Protein AF-K7TUC4-F1 (afdb_monomer_lite)

InterPro domains:
  IPR051715 Intimin/Invasin domain-containing protein [PTHR39576] (1-72)

Sequence (74 aa):
SRYDLVQRNNNIILEYKKQDILSLNIPHDINGTERSTQKIQLIVKSKYGLDRIVWDDSSLRSQGGQIQHSGSQS

pLDDT: mean 81.37, std 17.72, range [36.81, 97.19]

Radius of gyration: 24.44 Å; chains: 1; bounding box: 49×23×71 Å

Foldseek 3Di:
DVPPVPVVPPPPPPPPPPDDQKDKDQPDDDDDDPPDDDDGDIDIDHPVDDDDDDDDCVVQVVVPHDDDDPPDDD

Organism: Escherichia coli (NCBI:txid562)

Structure (mmCIF, N/CA/C/O backbone):
data_AF-K7TUC4-F1
#
_entry.id   AF-K7TUC4-F1
#
loop_
_atom_site.group_PDB
_atom_site.id
_atom_site.type_symbol
_atom_site.label_atom_id
_atom_site.label_alt_id
_atom_site.label_comp_id
_atom_site.label_asym_id
_atom_site.label_entity_id
_atom_site.label_seq_id
_atom_site.pdbx_PDB_ins_code
_atom_site.Cartn_x
_atom_site.Cartn_y
_atom_site.Cartn_z
_atom_site.occupancy
_atom_site.B_iso_or_equiv
_atom_site.auth_seq_id
_atom_site.auth_comp_id
_atom_site.auth_asym_id
_atom_site.auth_atom_id
_atom_site.pdbx_PDB_model_num
ATOM 1 N N . SER A 1 1 ? -36.915 11.438 51.549 1.00 58.19 1 SER A N 1
ATOM 2 C CA . SER A 1 1 ? -35.570 11.560 50.948 1.00 58.19 1 SER A CA 1
ATOM 3 C C . SER A 1 1 ? -35.007 10.249 50.367 1.00 58.19 1 SER A C 1
ATOM 5 O O . SER A 1 1 ? -33.804 10.155 50.173 1.00 58.19 1 SER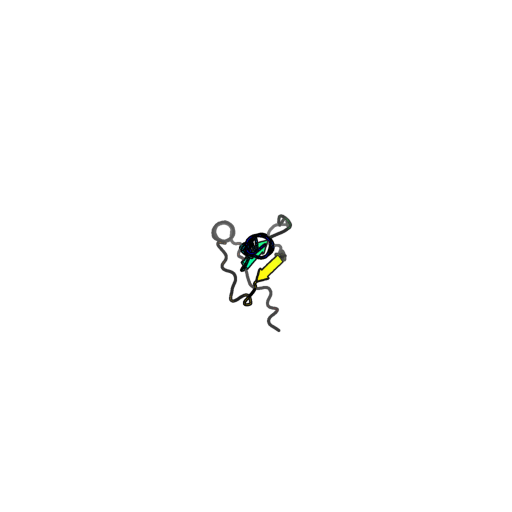 A O 1
ATOM 7 N N . ARG A 1 2 ? -35.828 9.240 50.003 1.00 54.12 2 ARG A N 1
ATOM 8 C CA . ARG A 1 2 ? -35.339 7.994 49.356 1.00 54.12 2 ARG A CA 1
ATOM 9 C C . ARG A 1 2 ? -35.195 8.071 47.828 1.00 54.12 2 ARG A C 1
ATOM 11 O O . ARG A 1 2 ? -34.704 7.122 47.234 1.00 54.12 2 ARG A O 1
ATOM 18 N N . TYR A 1 3 ? -35.608 9.176 47.207 1.00 47.62 3 TYR A N 1
ATOM 19 C CA . TYR A 1 3 ? -35.610 9.325 45.747 1.00 47.62 3 TYR A CA 1
ATOM 20 C C . TYR A 1 3 ? -34.436 10.155 45.190 1.00 47.62 3 TYR A C 1
ATOM 22 O O . TYR A 1 3 ? -34.147 10.043 44.004 1.00 47.62 3 TYR A O 1
ATOM 30 N N . ASP A 1 4 ? -33.687 10.885 46.028 1.00 53.59 4 ASP A N 1
ATOM 31 C CA . ASP A 1 4 ? -32.542 11.707 45.578 1.00 53.59 4 ASP A CA 1
ATOM 32 C C . ASP A 1 4 ? -31.252 10.911 45.322 1.00 53.59 4 ASP A C 1
ATOM 34 O O . ASP A 1 4 ? -30.345 11.382 44.639 1.00 53.59 4 ASP A O 1
ATOM 38 N N . LEU A 1 5 ? -31.153 9.689 45.853 1.00 52.66 5 LEU A N 1
ATOM 39 C CA . LEU A 1 5 ? -29.949 8.857 45.720 1.00 52.66 5 LEU A CA 1
ATOM 40 C C . LEU A 1 5 ? -29.908 8.062 44.408 1.00 52.66 5 LEU A C 1
ATOM 42 O O . LEU A 1 5 ? -28.852 7.573 44.015 1.00 52.66 5 LEU A O 1
ATOM 46 N N . VAL A 1 6 ? -31.046 7.927 43.723 1.00 56.53 6 VAL A N 1
ATOM 47 C CA . VAL A 1 6 ? -31.164 7.087 42.519 1.00 56.53 6 VAL A CA 1
ATOM 48 C C . VAL A 1 6 ? -30.954 7.904 41.241 1.00 56.53 6 VAL A C 1
ATOM 50 O O . VAL A 1 6 ? -30.483 7.376 40.237 1.00 56.53 6 VAL A O 1
ATOM 53 N N . GLN A 1 7 ? -31.218 9.213 41.281 1.00 50.31 7 GLN A N 1
ATOM 54 C CA . GLN A 1 7 ? -31.136 10.075 40.097 1.00 50.31 7 GLN A CA 1
ATOM 55 C C . GLN A 1 7 ? -29.719 10.555 39.754 1.00 50.31 7 GLN A C 1
ATOM 57 O O . GLN A 1 7 ? -29.507 11.071 38.662 1.00 50.31 7 GLN A O 1
ATOM 62 N N . ARG A 1 8 ? -28.730 10.343 40.636 1.00 54.22 8 ARG A N 1
ATOM 63 C CA . ARG A 1 8 ? -27.316 10.656 40.352 1.00 54.22 8 ARG A CA 1
ATOM 64 C C . ARG A 1 8 ? -26.489 9.469 39.837 1.00 54.22 8 ARG A C 1
ATOM 66 O O . ARG A 1 8 ? -25.375 9.688 39.383 1.00 54.22 8 ARG A O 1
ATOM 73 N N . ASN A 1 9 ? -27.018 8.241 39.881 1.00 47.06 9 ASN A N 1
ATOM 74 C CA . ASN A 1 9 ? -26.258 7.017 39.571 1.00 47.06 9 ASN A CA 1
ATOM 75 C C . ASN A 1 9 ? -26.524 6.401 38.186 1.00 47.06 9 ASN A C 1
ATOM 77 O O . ASN A 1 9 ? -25.781 5.516 37.780 1.00 47.06 9 ASN A O 1
ATOM 81 N N . ASN A 1 10 ? -27.545 6.836 37.445 1.00 48.25 10 ASN A N 1
ATOM 82 C CA . ASN A 1 10 ? -28.009 6.107 36.256 1.00 48.25 10 ASN A CA 1
ATOM 83 C C . ASN A 1 10 ? -27.871 6.891 34.949 1.00 48.25 10 ASN A C 1
ATOM 85 O O . ASN A 1 10 ? -28.806 6.942 34.158 1.00 48.25 10 ASN A O 1
ATOM 89 N N . ASN A 1 11 ? -26.703 7.477 34.689 1.00 52.84 11 ASN A N 1
ATOM 90 C CA . ASN A 1 11 ? -26.394 7.912 33.326 1.00 52.84 11 ASN A CA 1
ATOM 91 C C . ASN A 1 11 ? -24.950 7.580 32.938 1.00 52.84 11 ASN A C 1
ATOM 93 O O . ASN A 1 11 ? -24.156 8.457 32.613 1.00 52.84 11 ASN A O 1
ATOM 97 N N . ILE A 1 12 ? -24.601 6.292 32.987 1.00 59.12 12 ILE A N 1
ATOM 98 C CA . 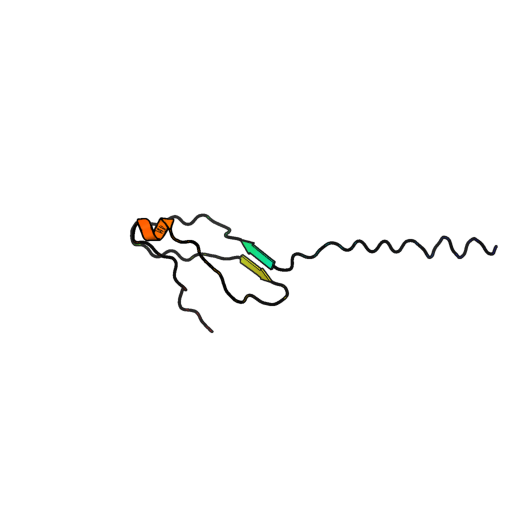ILE A 1 12 ? -23.431 5.780 32.269 1.00 59.12 12 ILE A CA 1
ATOM 99 C C . ILE A 1 12 ? -23.926 5.378 30.881 1.00 59.12 12 ILE A C 1
ATOM 101 O O . ILE A 1 12 ? -24.333 4.242 30.648 1.00 59.12 12 ILE A O 1
ATOM 105 N N . ILE A 1 13 ? -23.937 6.339 29.963 1.00 58.31 13 ILE A N 1
ATOM 106 C CA . ILE A 1 13 ? -24.103 6.046 28.543 1.00 58.31 13 ILE A CA 1
ATOM 107 C C . ILE A 1 13 ? -22.764 5.465 28.085 1.00 58.31 13 ILE A C 1
ATOM 109 O O . ILE A 1 13 ? -21.780 6.187 27.936 1.00 58.31 13 ILE A O 1
ATOM 113 N N . LEU A 1 14 ? -22.703 4.144 27.908 1.00 62.81 14 LEU A N 1
ATOM 114 C CA . LEU A 1 14 ? -21.612 3.510 27.174 1.00 62.81 14 LEU A CA 1
ATOM 115 C C . LEU A 1 14 ? -21.752 3.910 25.701 1.00 62.81 14 LEU A C 1
ATOM 117 O O . LEU A 1 14 ? -22.371 3.205 24.906 1.00 62.81 14 LEU A O 1
ATOM 121 N N . GLU A 1 15 ? -21.174 5.049 25.325 1.00 56.66 15 GLU A N 1
ATOM 122 C CA . GLU A 1 15 ? -20.894 5.332 23.922 1.00 56.66 15 GLU A CA 1
ATOM 123 C C . GLU A 1 15 ? -19.800 4.367 23.457 1.00 56.66 15 GLU A C 1
ATOM 125 O O . GLU A 1 15 ? -18.601 4.649 23.501 1.00 56.66 15 GLU A O 1
ATOM 130 N N . TYR A 1 16 ? -20.209 3.173 23.029 1.00 59.72 16 TYR A N 1
ATOM 131 C CA . TYR A 1 16 ? -19.332 2.284 22.286 1.00 59.72 16 TYR A CA 1
ATOM 132 C C . TYR A 1 16 ? -19.053 2.924 20.923 1.00 59.72 16 TYR A C 1
ATOM 134 O O . TYR A 1 16 ? -19.763 2.705 19.940 1.00 59.72 16 TYR A O 1
ATOM 142 N N . LYS A 1 17 ? -18.004 3.746 20.852 1.00 64.00 17 LYS A N 1
ATOM 143 C CA . LYS A 1 17 ? -17.457 4.188 19.574 1.00 64.00 17 LYS A CA 1
ATOM 144 C C . LYS A 1 17 ? -16.720 3.003 18.963 1.00 64.00 17 LYS A C 1
ATOM 146 O O . LYS A 1 17 ? -15.655 2.611 19.442 1.00 64.00 17 LYS A O 1
ATOM 151 N N . LYS A 1 18 ? -17.310 2.414 17.920 1.00 70.94 18 LYS A N 1
ATOM 152 C CA . LYS A 1 18 ? -16.693 1.335 17.141 1.00 70.94 18 LYS A CA 1
ATOM 153 C C . LYS A 1 18 ? -15.271 1.757 16.753 1.00 70.94 18 LYS A C 1
ATOM 155 O O . LYS A 1 18 ? -15.084 2.781 16.103 1.00 70.94 18 LYS A O 1
ATOM 160 N N . GLN A 1 19 ? -14.279 0.997 17.213 1.00 72.38 19 GLN A N 1
ATOM 161 C CA . GLN A 1 19 ? -12.874 1.244 16.893 1.00 72.38 19 GLN A CA 1
ATOM 162 C C . GLN A 1 19 ? -12.567 0.711 15.493 1.00 72.38 19 GLN A C 1
ATOM 164 O O . GLN A 1 19 ? -12.975 -0.404 15.159 1.00 72.38 19 GLN A O 1
ATOM 169 N N . ASP A 1 20 ? -11.803 1.469 14.709 1.00 77.81 20 ASP A N 1
ATOM 170 C CA . ASP A 1 20 ? -11.227 0.968 13.464 1.00 77.81 20 ASP A CA 1
ATOM 171 C C . ASP A 1 20 ? -10.196 -0.116 13.792 1.00 77.81 20 ASP A C 1
ATOM 173 O O . ASP A 1 20 ? -9.126 0.156 14.337 1.00 77.81 20 ASP A O 1
ATOM 177 N N . ILE A 1 21 ? -10.547 -1.368 13.499 1.00 90.06 21 ILE A N 1
ATOM 178 C CA . ILE A 1 21 ? -9.698 -2.533 13.783 1.00 90.06 21 ILE A CA 1
ATOM 179 C C . ILE 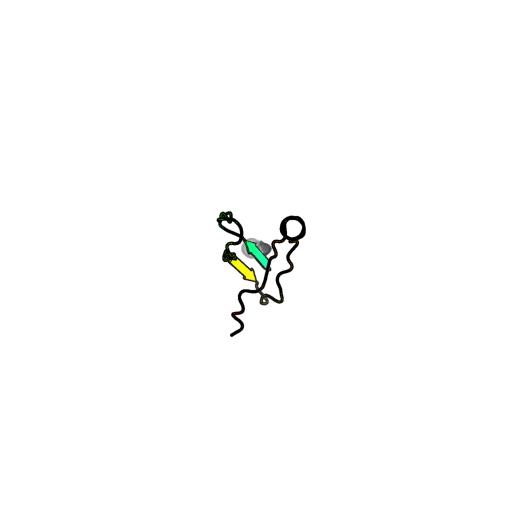A 1 21 ? -8.639 -2.774 12.700 1.00 90.06 21 ILE A C 1
ATOM 181 O O . ILE A 1 21 ? -7.614 -3.387 12.994 1.00 90.06 21 ILE A O 1
ATOM 185 N N . LEU A 1 22 ? -8.881 -2.293 11.475 1.00 91.88 22 LEU A N 1
ATOM 186 C CA . LEU A 1 22 ? -7.992 -2.413 10.321 1.00 91.88 22 LEU A CA 1
ATOM 187 C C . LEU A 1 22 ? -8.259 -1.271 9.328 1.00 91.88 22 LEU A C 1
ATOM 189 O O . LEU A 1 22 ? -9.406 -1.048 8.947 1.00 91.88 22 LEU A O 1
ATOM 193 N N . SER A 1 23 ? -7.212 -0.583 8.877 1.00 93.62 23 SER A N 1
ATOM 194 C CA . SER A 1 23 ? -7.273 0.356 7.755 1.00 93.62 23 SER A CA 1
ATOM 195 C C . SER A 1 23 ? -5.972 0.368 6.956 1.00 93.62 23 SER A C 1
ATOM 197 O O . SER A 1 23 ? -4.891 0.112 7.492 1.00 93.62 23 SER A O 1
ATOM 199 N N . LEU A 1 24 ? -6.090 0.659 5.660 1.00 92.94 24 LEU A N 1
ATOM 200 C CA . LEU A 1 24 ? -4.985 0.780 4.714 1.00 92.94 24 LEU A CA 1
ATOM 201 C C . LEU A 1 24 ? -5.184 2.059 3.901 1.00 92.94 24 LEU A C 1
ATOM 203 O O . LEU A 1 24 ? -6.279 2.304 3.400 1.00 92.94 24 LEU A O 1
ATOM 207 N N . ASN A 1 25 ? -4.130 2.861 3.780 1.00 93.94 25 ASN A N 1
ATOM 208 C CA . ASN A 1 25 ? -4.127 4.077 2.978 1.00 93.94 25 ASN A CA 1
ATOM 209 C C . ASN A 1 25 ? -2.871 4.161 2.101 1.00 93.94 25 ASN A C 1
ATOM 211 O O . ASN A 1 25 ? -1.773 3.820 2.551 1.00 93.94 25 ASN A O 1
ATOM 215 N N . ILE A 1 26 ? -3.045 4.672 0.883 1.00 92.88 26 ILE A N 1
ATOM 216 C CA . ILE A 1 26 ? -1.974 5.018 -0.055 1.00 92.88 26 ILE A CA 1
ATOM 217 C C . ILE A 1 26 ? -2.002 6.548 -0.188 1.00 92.88 26 ILE A C 1
ATOM 219 O O . ILE A 1 26 ? -2.926 7.080 -0.795 1.00 92.88 26 ILE A O 1
ATOM 223 N N . PRO A 1 27 ? -1.063 7.280 0.437 1.00 82.56 27 PRO A N 1
ATOM 224 C CA . PRO A 1 27 ? -1.189 8.728 0.617 1.00 82.56 27 PRO A CA 1
ATOM 225 C C . PRO A 1 27 ? -0.952 9.540 -0.662 1.00 82.56 27 PRO A C 1
ATOM 227 O O . PRO A 1 27 ? -1.342 10.705 -0.720 1.00 82.56 27 PRO A O 1
ATOM 230 N N . HIS A 1 28 ? -0.290 8.950 -1.658 1.00 87.56 28 HIS A N 1
ATOM 231 C CA . HIS A 1 28 ? 0.113 9.630 -2.882 1.00 87.56 28 HIS A CA 1
ATOM 232 C C . HIS A 1 28 ? -0.085 8.728 -4.094 1.00 87.56 28 HIS A C 1
ATOM 234 O O . HIS A 1 28 ? 0.188 7.526 -4.029 1.00 87.56 28 HIS A O 1
ATOM 240 N N . ASP A 1 29 ? -0.487 9.344 -5.203 1.00 90.44 29 ASP A N 1
ATOM 241 C CA . ASP A 1 29 ? -0.465 8.699 -6.507 1.00 90.44 29 ASP A CA 1
ATOM 242 C C . ASP A 1 29 ? 0.972 8.371 -6.912 1.00 90.44 29 ASP A C 1
ATO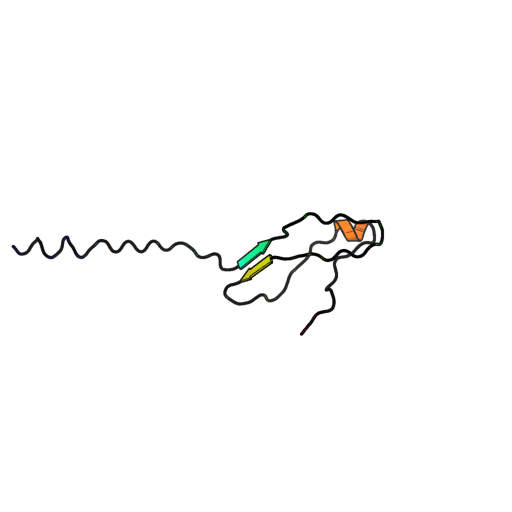M 244 O O . ASP A 1 29 ? 1.923 9.103 -6.618 1.00 90.44 29 ASP A O 1
ATOM 248 N N . ILE A 1 30 ? 1.123 7.257 -7.620 1.00 90.75 30 ILE A N 1
ATOM 249 C CA . ILE A 1 30 ? 2.417 6.781 -8.087 1.00 90.75 30 ILE A CA 1
ATOM 250 C C . ILE A 1 30 ? 2.572 7.185 -9.545 1.00 90.75 30 ILE A C 1
ATOM 252 O O . ILE A 1 30 ? 1.888 6.666 -10.421 1.00 90.75 30 ILE A O 1
ATOM 256 N N . ASN A 1 31 ? 3.512 8.090 -9.794 1.00 91.75 31 ASN A N 1
ATOM 257 C CA . ASN A 1 31 ? 3.905 8.514 -11.129 1.00 91.75 31 ASN A CA 1
ATOM 258 C C . ASN A 1 31 ? 5.372 8.149 -11.348 1.00 91.75 31 ASN A C 1
ATOM 260 O O . ASN A 1 31 ? 6.194 8.290 -10.444 1.00 91.75 31 ASN A O 1
ATOM 264 N N . GLY A 1 32 ? 5.715 7.691 -12.546 1.00 89.62 32 GLY A N 1
ATOM 265 C CA . GLY A 1 32 ? 7.080 7.301 -12.871 1.00 89.62 32 GLY A CA 1
ATOM 266 C C . GLY A 1 32 ? 7.279 7.116 -14.366 1.00 89.62 32 GLY A C 1
ATOM 267 O O . GLY A 1 32 ? 6.323 7.064 -15.137 1.00 89.62 32 GLY A O 1
ATOM 268 N N . THR A 1 33 ? 8.539 7.019 -14.770 1.00 94.06 33 THR A N 1
ATOM 269 C CA . THR A 1 33 ? 8.911 6.741 -16.160 1.00 94.06 33 THR A CA 1
ATOM 270 C C . THR A 1 33 ? 8.590 5.290 -16.516 1.00 94.06 33 THR A C 1
ATOM 272 O O . THR A 1 33 ? 8.593 4.413 -15.646 1.00 94.06 33 THR A O 1
ATOM 275 N N . GLU A 1 34 ? 8.348 5.007 -17.795 1.00 92.19 34 GLU A N 1
ATOM 276 C CA . GLU A 1 34 ? 8.197 3.633 -18.273 1.00 92.19 34 GLU A CA 1
ATOM 277 C C . GLU A 1 34 ? 9.350 2.729 -17.805 1.00 92.19 34 GLU A C 1
ATOM 279 O O . GLU A 1 34 ? 10.497 3.163 -17.683 1.00 92.19 34 GLU A O 1
ATOM 284 N N . ARG A 1 35 ? 9.032 1.462 -17.511 1.00 93.31 35 ARG A N 1
ATOM 285 C CA . ARG A 1 35 ? 9.980 0.442 -17.019 1.00 93.31 35 ARG A CA 1
ATOM 286 C C . ARG A 1 35 ? 10.693 0.778 -15.698 1.00 93.31 35 ARG A C 1
ATOM 288 O O . ARG A 1 35 ? 11.540 0.002 -15.260 1.00 93.31 35 ARG A O 1
ATOM 295 N N . SER A 1 36 ? 10.359 1.886 -15.037 1.00 94.44 36 SER A N 1
ATOM 296 C CA . SER A 1 36 ? 10.889 2.199 -13.710 1.00 94.44 36 SER A CA 1
ATOM 297 C C . SER A 1 36 ? 10.164 1.409 -12.618 1.00 94.44 36 SER A C 1
ATOM 299 O O . SER A 1 36 ? 8.976 1.109 -12.723 1.00 94.44 36 SER A O 1
ATOM 301 N N . THR A 1 37 ? 10.881 1.074 -11.544 1.00 93.81 37 THR A N 1
ATOM 302 C CA . THR A 1 37 ? 10.279 0.482 -10.343 1.00 93.81 37 THR A CA 1
ATOM 303 C C . THR A 1 37 ? 9.965 1.589 -9.350 1.00 93.81 37 THR A C 1
ATOM 305 O O . THR A 1 37 ? 10.861 2.325 -8.941 1.00 93.81 37 THR A O 1
ATOM 308 N N . GLN A 1 38 ? 8.702 1.686 -8.945 1.00 94.19 38 GLN A N 1
ATOM 309 C CA . GLN A 1 38 ? 8.246 2.664 -7.963 1.00 94.19 38 GLN A CA 1
ATOM 310 C C . GLN A 1 38 ? 7.943 1.981 -6.632 1.00 94.19 38 GLN A C 1
ATOM 312 O O . GLN A 1 38 ? 7.332 0.912 -6.586 1.00 94.19 38 GLN A O 1
ATOM 317 N N . LYS A 1 39 ? 8.365 2.604 -5.530 1.00 92.62 39 LYS A N 1
ATOM 318 C CA . LYS A 1 39 ? 8.038 2.120 -4.187 1.00 92.62 39 LYS A CA 1
ATOM 319 C C . LYS A 1 39 ? 6.631 2.574 -3.811 1.00 92.62 39 LYS A C 1
ATOM 321 O O . LYS A 1 39 ? 6.370 3.770 -3.722 1.00 92.62 39 LYS A O 1
ATOM 326 N N . ILE A 1 40 ? 5.759 1.620 -3.506 1.00 92.25 40 ILE A N 1
ATOM 327 C CA . ILE A 1 40 ? 4.432 1.896 -2.953 1.00 92.25 40 ILE A CA 1
ATOM 328 C C . ILE A 1 40 ? 4.581 2.193 -1.456 1.00 92.25 40 ILE A C 1
ATOM 330 O O . ILE A 1 40 ? 5.033 1.340 -0.690 1.00 92.25 40 ILE A O 1
ATOM 334 N N . GLN A 1 41 ? 4.216 3.401 -1.027 1.00 91.88 41 GLN A N 1
ATOM 335 C CA . GLN A 1 41 ? 4.155 3.746 0.394 1.00 91.88 41 GLN A CA 1
ATOM 336 C C . GLN A 1 41 ? 2.767 3.421 0.943 1.00 91.88 41 GLN A C 1
ATOM 338 O O . GLN A 1 41 ? 1.764 3.914 0.434 1.00 91.88 41 GLN A O 1
ATOM 343 N N . LEU A 1 42 ? 2.717 2.594 1.986 1.00 91.81 42 LEU A N 1
ATOM 344 C CA . LEU A 1 42 ? 1.477 2.144 2.614 1.00 91.81 42 LEU A CA 1
ATOM 345 C C . LEU A 1 42 ? 1.435 2.596 4.064 1.00 91.81 42 LEU A C 1
ATOM 347 O O . LEU A 1 42 ? 2.404 2.426 4.804 1.00 91.81 42 LEU A O 1
ATOM 351 N N . ILE A 1 43 ? 0.286 3.114 4.480 1.00 93.19 43 ILE A N 1
ATOM 352 C CA . ILE A 1 43 ? -0.011 3.387 5.882 1.00 93.19 43 ILE A CA 1
ATOM 353 C C . ILE A 1 43 ? -1.052 2.363 6.318 1.00 93.19 43 ILE A C 1
ATOM 355 O O . ILE A 1 43 ? -2.206 2.433 5.898 1.00 93.19 43 ILE A O 1
ATOM 359 N N . VAL A 1 44 ? -0.640 1.411 7.154 1.00 93.19 44 VAL A N 1
ATOM 360 C CA . VAL A 1 44 ? -1.521 0.371 7.697 1.00 93.19 44 VAL A CA 1
ATOM 361 C C . VAL A 1 44 ? -1.718 0.602 9.187 1.00 93.19 44 VAL A C 1
ATOM 363 O O . VAL A 1 44 ? -0.754 0.761 9.934 1.00 93.19 44 VAL A O 1
ATOM 366 N N . LYS A 1 45 ? -2.974 0.582 9.632 1.00 93.88 45 LYS A N 1
ATOM 367 C CA . LYS A 1 45 ? -3.327 0.486 11.051 1.00 93.88 45 LYS A CA 1
ATOM 368 C C . LYS A 1 45 ? -4.027 -0.845 11.257 1.00 93.88 45 LYS A C 1
ATOM 370 O O . LYS A 1 45 ? -5.030 -1.099 10.605 1.00 93.88 45 LYS A O 1
ATOM 375 N N . SER A 1 46 ? -3.522 -1.686 12.152 1.00 94.44 46 SER A N 1
ATOM 376 C CA . SER A 1 46 ? -4.179 -2.943 12.517 1.00 94.44 46 SER A CA 1
ATOM 377 C C . SER A 1 46 ? -4.088 -3.170 14.016 1.00 94.44 46 SER A C 1
ATOM 379 O O . SER A 1 46 ? -3.005 -3.087 14.592 1.00 94.44 46 SER A O 1
ATOM 381 N N . LYS A 1 47 ? -5.221 -3.494 14.644 1.00 92.50 47 LYS A N 1
ATOM 382 C CA . LYS A 1 47 ? -5.286 -3.831 16.071 1.00 92.50 47 LYS A CA 1
ATOM 383 C C . LYS A 1 47 ? -4.658 -5.193 16.385 1.00 92.50 47 LYS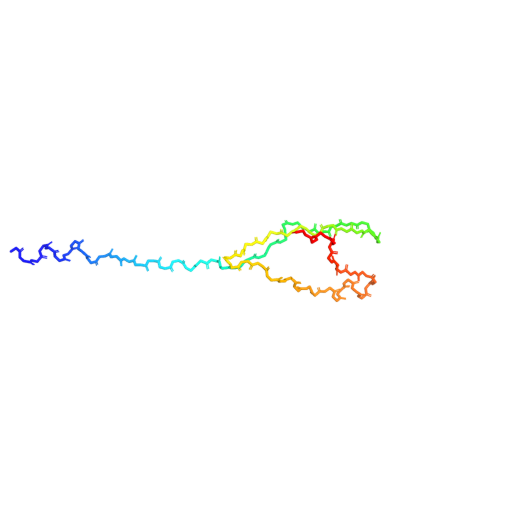 A C 1
ATOM 385 O O . LYS A 1 47 ? -4.168 -5.387 17.491 1.00 92.50 47 LYS A O 1
ATOM 390 N N . TYR A 1 48 ? -4.675 -6.120 15.427 1.00 93.31 48 TYR A N 1
ATOM 391 C CA . TYR A 1 48 ? -4.272 -7.521 15.621 1.00 93.31 48 TYR A CA 1
ATOM 392 C C . TYR A 1 48 ? -3.066 -7.930 14.762 1.00 93.31 48 TYR A C 1
ATOM 394 O O . TYR A 1 48 ? -2.793 -9.115 14.610 1.00 93.31 48 TYR A O 1
ATOM 402 N N . GLY A 1 49 ? -2.343 -6.956 14.200 1.00 90.44 49 GLY A N 1
ATOM 403 C CA . GLY A 1 49 ? -1.278 -7.206 13.228 1.00 90.44 49 GLY A CA 1
ATOM 404 C C . GLY A 1 49 ? -1.802 -7.354 11.797 1.00 90.44 49 GLY A C 1
ATOM 405 O O . GLY A 1 49 ? -3.001 -7.514 11.558 1.00 90.44 49 GLY A O 1
ATOM 406 N N . LEU A 1 50 ? -0.906 -7.208 10.826 1.00 92.94 50 LEU A N 1
ATOM 407 C CA . LEU A 1 50 ? -1.203 -7.380 9.406 1.00 92.94 50 LEU A CA 1
ATOM 408 C C . LEU A 1 50 ? -0.699 -8.756 8.964 1.00 92.94 50 LEU A C 1
ATOM 410 O O . LEU A 1 50 ? 0.473 -9.051 9.163 1.00 92.94 50 LEU A O 1
ATOM 414 N N . ASP A 1 51 ? -1.567 -9.562 8.353 1.00 93.50 51 ASP A N 1
ATOM 415 C CA . ASP A 1 51 ? -1.195 -10.866 7.785 1.00 93.50 51 ASP A CA 1
ATOM 416 C C . ASP A 1 51 ? -0.585 -10.712 6.383 1.00 93.50 51 ASP A C 1
ATOM 418 O O . ASP A 1 51 ? 0.592 -10.983 6.162 1.00 93.50 51 ASP A O 1
ATOM 422 N N . ARG A 1 52 ? -1.374 -10.207 5.426 1.00 92.75 52 ARG A N 1
ATOM 423 C CA . ARG A 1 52 ? -0.945 -10.002 4.037 1.00 92.75 52 ARG A CA 1
ATOM 424 C C . ARG A 1 52 ? -1.679 -8.847 3.369 1.00 92.75 52 ARG A C 1
ATOM 426 O O . ARG A 1 52 ? -2.745 -8.430 3.818 1.00 92.75 52 ARG A O 1
ATOM 433 N N . ILE A 1 53 ? -1.129 -8.387 2.249 1.00 93.06 53 ILE A N 1
ATOM 434 C CA . ILE A 1 53 ? -1.771 -7.437 1.336 1.00 93.06 53 ILE A CA 1
ATOM 435 C C . ILE A 1 53 ? -2.016 -8.162 0.019 1.00 93.06 53 ILE A C 1
ATOM 437 O O . ILE A 1 53 ? -1.101 -8.769 -0.531 1.00 93.06 53 ILE A O 1
ATOM 441 N N . VAL A 1 54 ? -3.254 -8.114 -0.463 1.00 94.50 54 VAL A N 1
ATOM 442 C CA . VAL A 1 54 ? -3.646 -8.689 -1.751 1.00 94.50 54 VAL A CA 1
ATOM 443 C C . VAL A 1 54 ? -3.801 -7.549 -2.748 1.00 94.50 54 VAL A C 1
ATOM 445 O O . VAL A 1 54 ? -4.485 -6.570 -2.459 1.00 94.50 54 VAL A O 1
ATOM 448 N N . TRP A 1 55 ? -3.160 -7.688 -3.904 1.00 93.56 55 TRP A N 1
ATOM 449 C CA . TRP A 1 55 ? -3.182 -6.707 -4.983 1.00 93.56 55 TRP A CA 1
ATOM 450 C C . TRP A 1 55 ? -4.005 -7.226 -6.156 1.00 93.56 55 TRP A C 1
ATOM 452 O O . TRP A 1 55 ? -3.843 -8.378 -6.554 1.00 93.56 55 TRP A O 1
ATOM 462 N N . ASP A 1 56 ? -4.837 -6.361 -6.729 1.00 95.56 56 ASP A N 1
ATOM 463 C CA . ASP A 1 56 ? -5.330 -6.526 -8.096 1.00 95.56 56 ASP A CA 1
ATOM 464 C C . ASP A 1 56 ? -4.477 -5.637 -9.006 1.00 95.56 56 ASP A C 1
ATOM 466 O O . ASP A 1 56 ? -4.642 -4.418 -9.049 1.00 95.56 56 ASP A O 1
ATOM 470 N N . ASP A 1 57 ? -3.500 -6.248 -9.671 1.00 95.56 57 ASP A N 1
ATOM 471 C CA . ASP A 1 57 ? -2.573 -5.591 -10.594 1.00 95.56 57 ASP A CA 1
ATOM 472 C C . ASP A 1 57 ? -2.872 -5.942 -12.063 1.00 95.56 57 ASP A C 1
ATOM 474 O O . ASP A 1 57 ? -2.013 -5.780 -12.932 1.00 95.56 57 ASP A O 1
ATOM 478 N N . SER A 1 58 ? -4.090 -6.409 -12.361 1.00 97.19 58 SER A N 1
ATOM 479 C CA . SER A 1 58 ? -4.506 -6.839 -13.704 1.00 97.19 58 SER A CA 1
ATOM 480 C C . SER A 1 58 ? -4.283 -5.766 -14.777 1.00 97.19 58 SER A C 1
ATOM 482 O O . SER A 1 58 ? -3.780 -6.066 -15.865 1.00 97.19 58 SER A O 1
ATOM 484 N N . SER A 1 59 ? -4.569 -4.501 -14.455 1.00 95.56 59 SER A N 1
ATOM 485 C CA . SER A 1 59 ? -4.341 -3.357 -15.345 1.00 95.56 59 SER A CA 1
ATOM 486 C C . SER A 1 59 ? -2.858 -3.161 -15.679 1.00 95.56 59 SER A C 1
ATOM 488 O O . SER A 1 59 ? -2.518 -2.953 -16.843 1.00 95.56 59 SER A O 1
ATOM 490 N N . LEU A 1 60 ? -1.961 -3.317 -14.700 1.00 94.62 60 LEU A N 1
ATOM 491 C CA . LEU A 1 60 ? -0.512 -3.245 -14.905 1.00 94.62 60 LEU A CA 1
ATOM 492 C C . LEU A 1 60 ? -0.012 -4.437 -15.725 1.00 94.62 60 LEU A C 1
ATOM 494 O O . LEU A 1 60 ? 0.736 -4.244 -16.683 1.00 94.62 60 LEU A O 1
ATOM 498 N N . ARG A 1 61 ? -0.470 -5.655 -15.404 1.00 96.31 61 ARG A N 1
ATOM 499 C CA . ARG A 1 61 ? -0.085 -6.882 -16.122 1.00 96.31 61 ARG A CA 1
ATOM 500 C C . ARG A 1 61 ? -0.468 -6.848 -17.592 1.00 96.31 61 ARG A C 1
ATOM 502 O O . ARG A 1 61 ? 0.318 -7.298 -18.422 1.00 96.31 61 ARG A O 1
ATOM 509 N N . SER A 1 62 ? -1.625 -6.273 -17.927 1.00 97.06 62 SER A N 1
ATOM 510 C CA . SER A 1 62 ? -2.059 -6.113 -19.323 1.00 97.06 62 SER A CA 1
ATOM 511 C C . SER A 1 62 ? -1.086 -5.280 -20.171 1.00 97.06 62 SER A C 1
ATOM 513 O O . SER A 1 62 ? -1.046 -5.443 -21.386 1.00 97.06 62 SER A O 1
ATOM 515 N N . GLN A 1 63 ? -0.264 -4.447 -19.522 1.00 95.94 63 GLN A N 1
ATOM 516 C CA . GLN A 1 63 ? 0.765 -3.607 -20.139 1.00 95.94 63 GLN A CA 1
ATOM 517 C C . GLN A 1 63 ? 2.197 -4.070 -19.801 1.00 95.94 63 GLN A C 1
ATOM 519 O O . GLN A 1 63 ? 3.155 -3.315 -19.962 1.00 95.94 63 GLN A O 1
ATOM 524 N N . GLY A 1 64 ? 2.367 -5.305 -19.311 1.00 94.19 64 GLY A N 1
ATOM 525 C CA . GLY A 1 64 ? 3.674 -5.889 -18.981 1.00 94.19 64 GLY A CA 1
ATOM 526 C C . GLY A 1 64 ? 4.290 -5.426 -17.652 1.00 94.19 64 GLY A C 1
ATOM 527 O O . GLY A 1 64 ? 5.452 -5.729 -17.386 1.00 94.19 64 GLY A O 1
ATOM 528 N N . GLY A 1 65 ? 3.542 -4.699 -16.819 1.00 95.31 65 GLY A N 1
ATOM 529 C CA . GLY A 1 65 ? 3.927 -4.330 -15.455 1.00 95.31 65 GLY A CA 1
ATOM 530 C C . GLY A 1 65 ? 3.489 -5.356 -14.403 1.00 95.31 65 GLY A C 1
ATOM 531 O O . GLY A 1 65 ? 2.794 -6.323 -14.704 1.00 95.31 65 GLY A O 1
ATOM 532 N N . GLN A 1 66 ? 3.884 -5.142 -13.145 1.00 95.81 66 GLN A N 1
ATOM 533 C CA . GLN A 1 66 ? 3.473 -5.977 -12.007 1.00 95.81 66 GLN A CA 1
ATOM 534 C C . GLN A 1 66 ? 3.653 -5.246 -10.673 1.00 95.81 66 GLN A C 1
ATOM 536 O O . GLN A 1 66 ? 4.490 -4.346 -10.567 1.00 95.81 66 GLN A O 1
ATOM 541 N N . ILE A 1 67 ? 2.918 -5.677 -9.644 1.00 95.25 67 ILE A N 1
ATOM 542 C CA . ILE A 1 67 ? 3.216 -5.327 -8.249 1.00 95.25 67 ILE A CA 1
ATOM 543 C C . ILE A 1 67 ? 3.951 -6.499 -7.598 1.00 95.25 67 ILE A C 1
ATOM 545 O O . ILE A 1 67 ? 3.512 -7.645 -7.669 1.00 95.25 67 ILE A O 1
ATOM 549 N N . GLN A 1 68 ? 5.074 -6.211 -6.943 1.00 94.12 68 GLN A N 1
ATOM 550 C CA . GLN A 1 68 ? 5.908 -7.215 -6.282 1.00 94.12 68 GLN A CA 1
ATOM 551 C C . GLN A 1 68 ? 6.358 -6.751 -4.894 1.00 94.12 68 GLN A C 1
ATOM 553 O O . GLN A 1 68 ? 6.547 -5.557 -4.650 1.00 94.12 68 GLN A O 1
ATOM 558 N N . HIS A 1 69 ? 6.564 -7.704 -3.982 1.00 91.19 69 HIS A N 1
ATOM 559 C CA . HIS A 1 69 ? 7.125 -7.422 -2.662 1.00 91.19 69 HIS A CA 1
ATOM 560 C C . HIS A 1 69 ? 8.554 -6.884 -2.792 1.00 91.19 69 HIS A C 1
ATOM 562 O O . HIS A 1 69 ? 9.379 -7.447 -3.507 1.00 91.19 69 HIS A O 1
ATOM 568 N N . SER A 1 70 ? 8.872 -5.818 -2.055 1.00 84.12 70 SER A N 1
ATOM 569 C CA . SER A 1 70 ? 10.180 -5.146 -2.124 1.00 84.12 70 SER A CA 1
ATOM 570 C C . SER A 1 70 ? 11.326 -5.903 -1.428 1.00 84.12 70 SER A C 1
ATOM 572 O O . SER A 1 70 ? 12.387 -5.331 -1.214 1.00 84.12 70 SER A O 1
ATOM 574 N N . GLY A 1 71 ? 11.136 -7.175 -1.061 1.00 72.94 71 GLY A N 1
ATOM 575 C CA . GLY A 1 71 ? 12.190 -8.035 -0.511 1.00 72.94 71 GLY A CA 1
ATOM 576 C C . GLY A 1 71 ? 12.645 -7.729 0.922 1.00 72.94 71 GLY A C 1
ATOM 577 O O . GLY A 1 71 ? 13.544 -8.397 1.418 1.00 72.94 71 GLY A O 1
ATOM 578 N N . SER A 1 72 ? 12.040 -6.769 1.623 1.00 62.75 72 SER A N 1
ATOM 579 C CA . SER A 1 72 ? 12.357 -6.491 3.028 1.00 62.75 72 SER A CA 1
ATOM 580 C C . SER A 1 72 ? 11.480 -7.337 3.953 1.00 62.75 72 SER A C 1
ATOM 582 O O . SER A 1 72 ? 10.418 -6.892 4.389 1.00 62.75 72 SER A O 1
ATOM 584 N N . GLN A 1 73 ? 11.913 -8.568 4.212 1.00 44.41 73 GLN A N 1
ATOM 585 C CA . GLN A 1 73 ? 11.420 -9.387 5.314 1.00 44.41 73 GLN A CA 1
ATOM 586 C C . GLN A 1 73 ? 12.508 -9.360 6.396 1.00 44.41 73 GLN A C 1
ATOM 588 O O . GLN A 1 73 ? 13.623 -9.832 6.175 1.00 44.41 73 GLN A O 1
ATOM 593 N N . SER A 1 74 ? 12.229 -8.715 7.524 1.00 36.81 74 SER A N 1
ATOM 594 C CA . SER A 1 74 ? 13.063 -8.721 8.732 1.00 36.81 74 SER A CA 1
ATOM 595 C C . SER A 1 74 ? 12.145 -8.825 9.933 1.00 36.81 74 SER A C 1
ATOM 597 O O . SER A 1 74 ? 11.131 -8.092 9.926 1.00 36.81 74 SER A O 1
#

Secondary structure (DSSP, 8-state):
--STTTTTT------------EEEE--S-----TT---PPP-EEE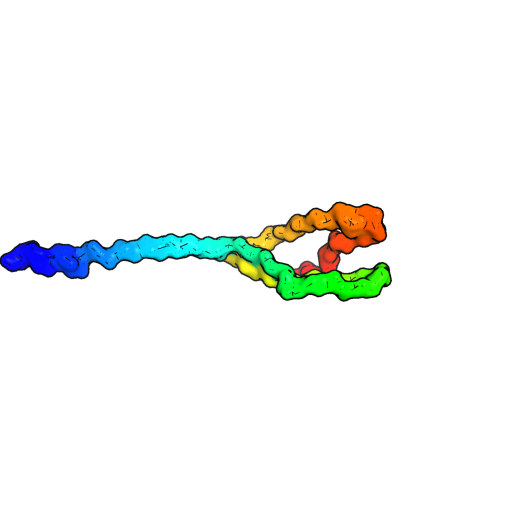ESS---------HHHHTTT------S---